Protein AF-A0A4Q3SFD3-F1 (afdb_monomer)

Radius of gyration: 13.7 Å; Cα contacts (8 Å, |Δi|>4): 28; chains: 1; bounding box: 35×17×30 Å

Structure (mmCIF, N/CA/C/O backbone):
data_AF-A0A4Q3SFD3-F1
#
_entry.id   AF-A0A4Q3SFD3-F1
#
loop_
_atom_site.group_PDB
_atom_site.id
_atom_site.type_symbol
_atom_site.l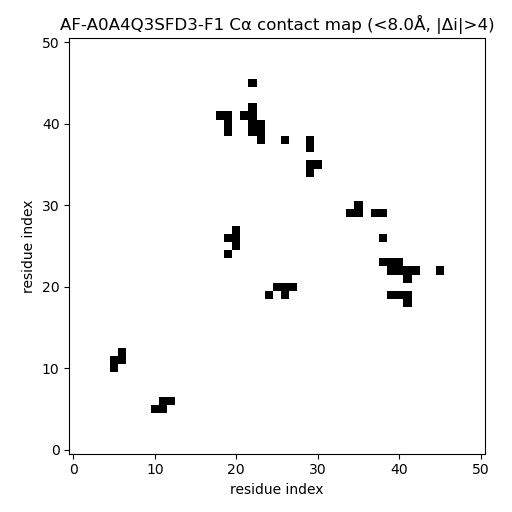abel_atom_id
_atom_site.label_alt_id
_atom_site.label_comp_id
_atom_site.label_asym_id
_atom_site.label_entity_id
_atom_site.label_seq_id
_atom_site.pdbx_PDB_ins_code
_atom_site.Cartn_x
_atom_site.Cartn_y
_atom_site.Cartn_z
_atom_site.occupancy
_atom_site.B_iso_or_equiv
_atom_site.auth_seq_id
_atom_site.auth_comp_id
_atom_site.auth_asym_id
_atom_site.auth_atom_id
_atom_site.pdbx_PDB_model_num
ATOM 1 N N . ASP A 1 1 ? -4.233 -11.806 7.974 1.00 66.75 1 ASP A N 1
ATOM 2 C CA . ASP A 1 1 ? -5.293 -11.750 9.006 1.00 66.75 1 ASP A CA 1
ATOM 3 C C . ASP A 1 1 ? -5.061 -10.707 10.098 1.00 66.75 1 ASP A C 1
ATOM 5 O O . ASP A 1 1 ? -5.954 -9.909 10.336 1.00 66.75 1 ASP A O 1
ATOM 9 N N . GLY A 1 2 ? -3.874 -10.603 10.711 1.00 87.31 2 GLY A N 1
ATOM 10 C CA . GLY A 1 2 ? -3.663 -9.655 11.823 1.00 87.31 2 GLY A CA 1
ATOM 11 C C . GLY A 1 2 ? -3.747 -8.152 11.494 1.00 87.31 2 GLY A C 1
ATOM 12 O O . GLY A 1 2 ? -4.064 -7.368 12.379 1.00 87.31 2 GLY A O 1
ATOM 13 N N . LEU A 1 3 ? -3.474 -7.724 10.254 1.00 87.19 3 LEU A N 1
ATOM 14 C CA . LEU A 1 3 ? -3.536 -6.300 9.877 1.00 87.19 3 LEU A CA 1
ATOM 15 C C . LEU A 1 3 ? -4.976 -5.769 9.865 1.00 87.19 3 LEU A C 1
ATOM 17 O O . LEU A 1 3 ? -5.237 -4.721 10.444 1.00 87.19 3 LEU A O 1
ATOM 21 N N . ILE A 1 4 ? -5.890 -6.515 9.235 1.00 89.88 4 ILE A N 1
ATOM 22 C CA . ILE A 1 4 ? -7.310 -6.155 9.117 1.00 89.88 4 ILE A CA 1
ATOM 23 C C . ILE A 1 4 ? -7.932 -6.059 10.513 1.00 89.88 4 ILE A C 1
ATOM 25 O O . ILE A 1 4 ? -8.485 -5.026 10.861 1.00 89.88 4 ILE A O 1
ATOM 29 N N . ALA A 1 5 ? -7.729 -7.077 11.354 1.00 94.19 5 ALA A N 1
ATOM 30 C CA . ALA A 1 5 ? -8.288 -7.107 12.706 1.00 94.19 5 ALA A CA 1
ATOM 31 C C . ALA A 1 5 ? -7.801 -5.950 13.598 1.00 94.19 5 ALA A C 1
ATOM 33 O O . ALA A 1 5 ? -8.512 -5.492 14.485 1.00 94.19 5 ALA A O 1
ATOM 34 N N . ARG A 1 6 ? -6.567 -5.478 13.395 1.00 92.69 6 ARG A N 1
ATOM 35 C CA . ARG A 1 6 ? -6.015 -4.335 14.135 1.00 92.69 6 ARG A CA 1
ATOM 36 C C . ARG A 1 6 ? -6.535 -2.995 13.601 1.00 92.69 6 ARG A C 1
ATOM 38 O O . ARG A 1 6 ? -6.755 -2.090 14.398 1.00 92.69 6 ARG A O 1
ATOM 45 N N . LEU A 1 7 ? -6.792 -2.899 12.294 1.00 91.06 7 LEU A N 1
ATOM 46 C CA . LEU A 1 7 ? -7.466 -1.748 11.684 1.00 91.06 7 LEU A CA 1
ATOM 47 C C . LEU A 1 7 ? -8.918 -1.631 12.178 1.00 91.06 7 LEU A C 1
ATOM 49 O O . LEU A 1 7 ? -9.344 -0.554 12.569 1.00 91.06 7 LEU A O 1
ATOM 53 N N . GLU A 1 8 ? -9.651 -2.748 12.235 1.00 93.31 8 GLU A N 1
ATOM 54 C CA . GLU A 1 8 ? -11.021 -2.817 12.778 1.00 93.31 8 GLU A CA 1
ATOM 55 C C . GLU A 1 8 ? -11.095 -2.453 14.267 1.00 93.31 8 GLU A C 1
ATOM 57 O O . GLU A 1 8 ? -12.129 -1.999 14.748 1.00 93.31 8 GLU A O 1
ATOM 62 N N . ARG A 1 9 ? -9.994 -2.646 15.001 1.00 96.69 9 ARG A N 1
ATOM 63 C CA . ARG A 1 9 ? -9.842 -2.246 16.407 1.00 96.69 9 ARG A CA 1
ATOM 64 C C . ARG A 1 9 ? -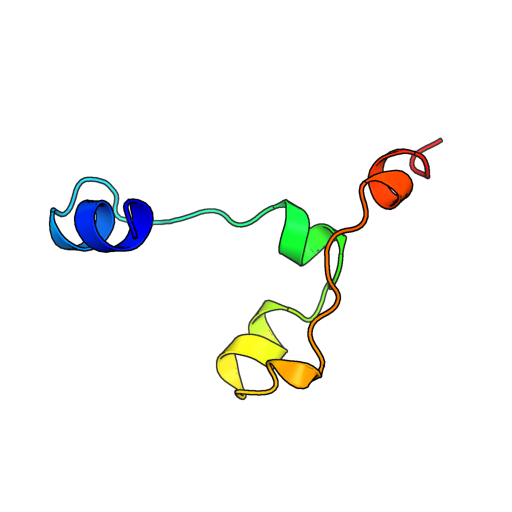9.354 -0.804 16.580 1.00 96.69 9 ARG A C 1
ATOM 66 O O . ARG A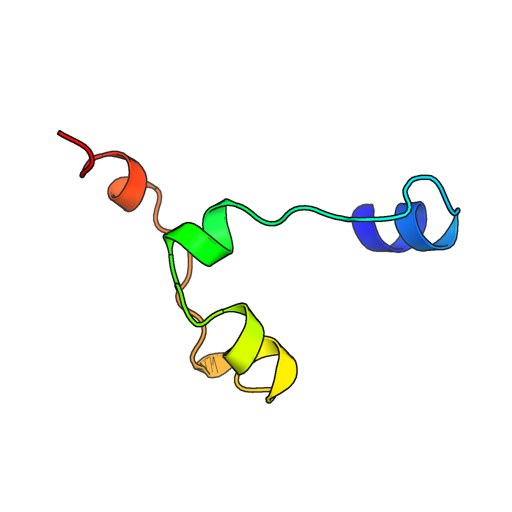 1 9 ? -8.987 -0.446 17.696 1.00 96.69 9 ARG A O 1
ATOM 73 N N . GLU A 1 10 ? -9.319 -0.015 15.503 1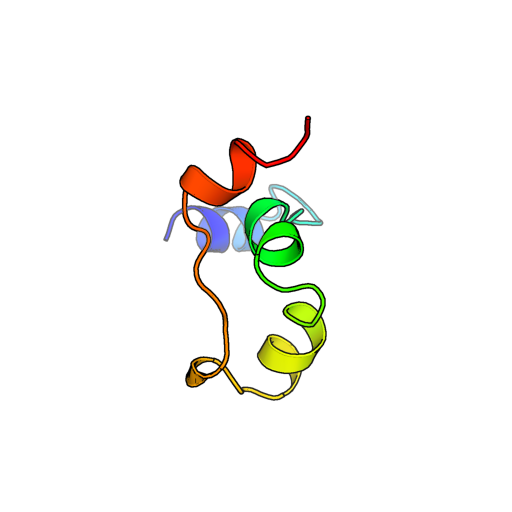.00 93.19 10 GLU A N 1
ATOM 74 C CA . GLU A 1 10 ? -8.883 1.389 15.494 1.00 93.19 10 GLU A CA 1
ATOM 75 C C . GLU A 1 10 ? -7.466 1.589 16.072 1.00 93.19 10 GLU A C 1
ATOM 77 O O . GLU A 1 10 ? -7.135 2.639 16.613 1.00 93.19 10 GLU A O 1
ATOM 82 N N . GLU A 1 11 ? -6.585 0.583 15.965 1.00 95.38 11 GLU A N 1
ATOM 83 C CA . GLU A 1 11 ? -5.210 0.701 16.475 1.00 95.38 11 GLU A CA 1
ATOM 84 C C . GLU A 1 11 ? -4.3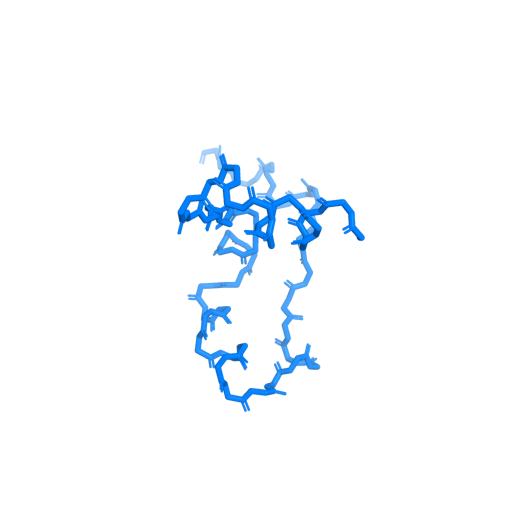45 1.668 15.644 1.00 95.38 11 GLU A C 1
ATOM 86 O O . GLU A 1 11 ? -3.253 2.049 16.073 1.00 95.38 11 GLU A O 1
ATOM 91 N N . PHE A 1 12 ? -4.791 2.013 14.433 1.00 93.75 12 PHE A N 1
ATOM 92 C CA . PHE A 1 12 ? -4.136 2.944 13.518 1.00 93.75 12 PHE A CA 1
ATOM 93 C C . PHE A 1 12 ? -5.118 3.445 12.459 1.00 93.75 12 PHE A C 1
ATOM 95 O O . PHE A 1 12 ? -5.923 2.679 11.940 1.00 93.75 12 PHE A O 1
ATOM 102 N N . ASP A 1 13 ? -4.976 4.710 12.071 1.00 90.56 13 ASP A N 1
ATOM 103 C CA . ASP A 1 13 ? -5.847 5.352 11.079 1.00 90.56 13 ASP A CA 1
ATOM 104 C C . ASP A 1 13 ? -5.380 5.143 9.629 1.00 90.56 13 ASP A C 1
ATOM 106 O O . ASP A 1 13 ? -6.134 5.349 8.679 1.00 90.56 13 ASP A O 1
ATOM 110 N N . MET A 1 14 ? -4.113 4.762 9.430 1.00 89.12 14 MET A N 1
ATOM 111 C CA . MET A 1 14 ? -3.514 4.641 8.101 1.00 89.12 14 MET A CA 1
ATOM 112 C C . MET A 1 14 ? -2.442 3.553 8.046 1.00 89.12 14 MET A C 1
ATOM 114 O O . MET A 1 14 ? -1.670 3.357 8.985 1.00 89.12 14 MET A O 1
ATOM 118 N N . VAL A 1 15 ? -2.360 2.877 6.897 1.00 90.19 15 VAL A N 1
ATOM 119 C CA . VAL A 1 15 ? -1.356 1.848 6.607 1.00 90.19 15 VAL A CA 1
ATOM 120 C C . VAL A 1 15 ? -0.484 2.303 5.441 1.00 90.19 15 VAL A C 1
ATOM 122 O O . VAL A 1 15 ? -0.984 2.590 4.356 1.00 90.19 15 VAL A O 1
ATOM 125 N N . ALA A 1 16 ? 0.832 2.335 5.647 1.00 89.00 16 ALA A N 1
ATOM 126 C CA . ALA A 1 16 ? 1.791 2.607 4.582 1.00 89.00 16 ALA A CA 1
ATOM 127 C C . ALA A 1 16 ? 2.226 1.308 3.884 1.00 89.00 16 ALA A C 1
ATOM 129 O O . ALA A 1 16 ? 2.577 0.324 4.538 1.00 89.00 16 ALA A O 1
ATOM 130 N N . VAL A 1 17 ? 2.262 1.322 2.548 1.00 87.12 17 VAL A N 1
ATOM 131 C CA . VAL A 1 17 ? 2.699 0.185 1.724 1.00 87.12 17 VAL A CA 1
ATOM 132 C C . VAL A 1 17 ? 3.930 0.596 0.916 1.00 87.12 17 VAL A C 1
ATOM 134 O O . VAL A 1 17 ? 3.827 1.398 0.002 1.00 87.12 17 VAL A O 1
ATOM 137 N N . GLY A 1 18 ? 5.108 0.063 1.257 1.00 86.50 18 GLY A N 1
ATOM 138 C CA . GLY A 1 18 ? 6.370 0.427 0.590 1.00 86.50 18 GLY A CA 1
ATOM 139 C C . GLY A 1 18 ? 6.742 -0.498 -0.570 1.00 86.50 18 GLY A C 1
ATOM 140 O O . GLY A 1 18 ? 6.806 -0.084 -1.720 1.00 86.50 18 GLY A O 1
ATOM 141 N N . ARG A 1 19 ? 6.964 -1.784 -0.274 1.00 87.75 19 ARG A N 1
ATOM 142 C CA . ARG A 1 19 ? 7.488 -2.761 -1.251 1.00 87.75 19 ARG A CA 1
ATOM 143 C C . ARG A 1 19 ? 6.615 -2.928 -2.494 1.00 87.75 19 ARG A C 1
ATOM 145 O O . ARG A 1 19 ? 7.158 -3.098 -3.574 1.00 87.75 19 ARG A O 1
ATOM 152 N N . ALA A 1 20 ? 5.295 -2.837 -2.344 1.00 85.06 20 ALA A N 1
ATOM 153 C CA . ALA A 1 20 ? 4.383 -2.933 -3.480 1.00 85.06 20 ALA A CA 1
ATOM 154 C C . ALA A 1 20 ? 4.521 -1.736 -4.434 1.00 85.06 20 ALA A C 1
ATOM 156 O O . ALA A 1 20 ? 4.521 -1.930 -5.639 1.00 85.06 20 ALA A O 1
ATOM 157 N N . LEU A 1 21 ? 4.722 -0.521 -3.904 1.00 86.00 21 LEU A N 1
ATOM 158 C CA . LEU A 1 21 ? 4.966 0.674 -4.722 1.00 86.00 21 LEU A CA 1
ATOM 159 C C . LEU A 1 21 ? 6.339 0.645 -5.401 1.00 86.00 21 LEU A C 1
ATOM 161 O O . LEU A 1 21 ? 6.488 1.165 -6.501 1.00 86.00 21 LEU A O 1
ATOM 165 N N . LEU A 1 22 ? 7.341 0.046 -4.747 1.00 86.31 22 LEU A N 1
ATOM 166 C CA . LEU A 1 22 ? 8.665 -0.149 -5.346 1.00 86.31 22 LEU A CA 1
ATOM 167 C C . LEU A 1 22 ? 8.635 -1.176 -6.483 1.00 86.31 22 LEU A C 1
ATOM 169 O O . LEU A 1 22 ? 9.362 -1.013 -7.456 1.00 86.31 22 LEU A O 1
ATOM 173 N N . ALA A 1 23 ? 7.820 -2.224 -6.350 1.00 87.19 23 ALA A N 1
ATOM 174 C CA . ALA A 1 23 ? 7.644 -3.235 -7.387 1.00 87.19 23 ALA A CA 1
ATOM 175 C C . ALA A 1 23 ? 6.764 -2.732 -8.541 1.00 87.19 23 ALA A C 1
ATOM 177 O O . ALA A 1 23 ? 7.063 -2.998 -9.698 1.00 87.19 23 ALA A O 1
ATOM 178 N N . ASP A 1 24 ? 5.704 -1.980 -8.237 1.00 88.81 24 ASP A N 1
ATOM 179 C CA . ASP A 1 24 ? 4.723 -1.517 -9.213 1.00 88.81 24 ASP A CA 1
ATOM 180 C C . ASP A 1 24 ? 4.288 -0.067 -8.916 1.00 88.81 24 ASP A C 1
ATOM 182 O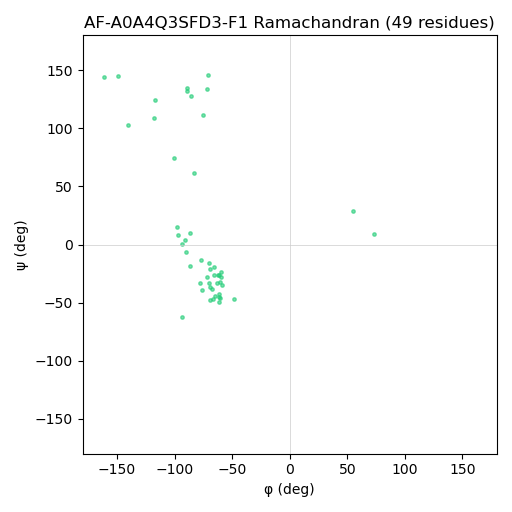 O . ASP A 1 24 ? 3.455 0.175 -8.034 1.00 88.81 24 ASP A O 1
ATOM 186 N N . PRO A 1 25 ? 4.793 0.928 -9.670 1.00 90.94 25 PRO A N 1
ATOM 187 C CA . PRO A 1 25 ? 4.402 2.328 -9.495 1.00 90.94 25 PRO A CA 1
ATOM 188 C C . PRO A 1 25 ? 2.898 2.588 -9.686 1.00 90.94 25 PRO A C 1
ATOM 190 O O . PRO A 1 25 ? 2.367 3.563 -9.152 1.00 90.94 25 PRO A O 1
ATOM 193 N N . TYR A 1 26 ? 2.196 1.724 -10.427 1.00 92.25 26 TYR A N 1
ATOM 194 C CA . TYR A 1 26 ? 0.762 1.834 -10.705 1.00 92.25 26 TYR A CA 1
ATOM 195 C C . TYR A 1 26 ? -0.098 0.975 -9.771 1.00 92.25 26 TYR A C 1
ATOM 197 O O . TYR A 1 26 ? -1.315 0.893 -9.962 1.00 92.25 26 TYR A O 1
ATOM 205 N N . TRP A 1 27 ? 0.502 0.381 -8.734 1.00 92.81 27 TRP A N 1
ATOM 206 C CA . TRP A 1 27 ? -0.162 -0.524 -7.796 1.00 92.81 27 TRP A CA 1
ATOM 207 C C . TRP A 1 27 ? -1.492 0.031 -7.271 1.00 92.81 27 TRP A C 1
ATOM 209 O O . TRP A 1 27 ? -2.512 -0.651 -7.326 1.00 92.81 27 TRP A O 1
ATOM 219 N N . VAL A 1 28 ? -1.523 1.300 -6.842 1.00 92.38 28 VAL A N 1
ATOM 220 C CA . VAL A 1 28 ? -2.742 1.931 -6.296 1.00 92.38 28 VAL A CA 1
ATOM 221 C C . VAL A 1 28 ? -3.870 1.972 -7.330 1.00 92.38 28 VAL A C 1
ATOM 223 O O . VAL A 1 28 ? -5.021 1.694 -6.999 1.00 92.38 28 VAL A O 1
ATOM 226 N N . GLN A 1 29 ? -3.555 2.312 -8.584 1.00 95.62 29 GLN A N 1
ATOM 227 C CA . GLN A 1 29 ? -4.551 2.384 -9.655 1.00 95.62 29 GLN A CA 1
ATOM 228 C C . GLN A 1 29 ? -5.100 0.995 -9.978 1.00 95.62 29 GLN A C 1
ATOM 230 O O . GLN A 1 29 ? -6.315 0.819 -10.019 1.00 95.62 29 GLN A O 1
ATOM 235 N N . LYS A 1 30 ? -4.220 -0.002 -10.126 1.00 94.44 30 LYS A N 1
ATOM 236 C CA . LYS A 1 30 ? -4.602 -1.392 -10.413 1.00 94.44 30 LYS A CA 1
ATOM 237 C C . LYS A 1 30 ? -5.462 -1.998 -9.307 1.00 94.44 30 LYS A C 1
ATOM 239 O O . LYS A 1 30 ? -6.500 -2.578 -9.609 1.00 94.44 30 LYS A O 1
ATOM 244 N N . VAL A 1 31 ? -5.090 -1.802 -8.038 1.00 93.38 31 VAL A N 1
ATOM 245 C CA . VAL A 1 31 ? -5.884 -2.253 -6.881 1.00 93.38 31 VAL A CA 1
ATOM 246 C C . VAL A 1 31 ? -7.264 -1.608 -6.879 1.00 93.38 31 VAL A C 1
ATOM 248 O O . VAL A 1 31 ? -8.262 -2.302 -6.709 1.00 93.38 31 VAL A O 1
ATOM 251 N N . ARG A 1 32 ? -7.341 -0.294 -7.112 1.00 93.94 32 ARG A N 1
ATOM 252 C CA . ARG A 1 32 ? -8.622 0.421 -7.185 1.00 93.94 32 ARG A CA 1
ATOM 253 C C . ARG A 1 32 ? -9.497 -0.067 -8.344 1.00 93.94 32 ARG A C 1
ATOM 255 O O . ARG A 1 32 ? -10.716 -0.058 -8.230 1.00 93.94 32 ARG A O 1
ATOM 262 N N . GLU A 1 33 ? -8.880 -0.467 -9.450 1.00 97.06 33 GLU A N 1
ATOM 263 C CA . GLU A 1 33 ? -9.550 -0.924 -10.673 1.00 97.06 33 GLU A CA 1
ATOM 264 C C . GLU A 1 33 ? -9.786 -2.448 -10.693 1.00 97.06 33 GLU A C 1
ATOM 266 O O . GLU A 1 33 ? -10.293 -2.970 -11.682 1.00 97.06 33 GLU A O 1
ATOM 271 N N . GLY A 1 34 ? -9.454 -3.160 -9.607 1.00 94.75 34 GLY A N 1
ATOM 272 C CA . GLY A 1 34 ? -9.673 -4.603 -9.454 1.00 94.75 34 GLY A CA 1
ATOM 273 C C . GLY A 1 34 ? -8.729 -5.493 -10.270 1.00 94.75 34 GLY A C 1
ATOM 274 O O . GLY A 1 34 ? -8.933 -6.704 -10.330 1.00 94.75 34 GLY A O 1
ATOM 275 N N . ARG A 1 35 ? -7.689 -4.919 -10.886 1.00 94.88 35 ARG A N 1
ATOM 276 C CA . ARG A 1 35 ? -6.716 -5.621 -11.741 1.00 94.88 35 ARG A CA 1
ATOM 277 C C . ARG A 1 35 ? -5.619 -6.285 -10.914 1.00 94.88 35 ARG A C 1
ATOM 279 O O . ARG A 1 35 ? -4.452 -5.902 -10.967 1.00 94.88 35 ARG A O 1
ATOM 286 N N . HIS A 1 36 ? -6.020 -7.224 -10.063 1.00 91.25 36 HIS A N 1
ATOM 287 C CA . HIS A 1 36 ? -5.114 -7.900 -9.132 1.00 91.25 36 HIS A CA 1
ATOM 288 C C . HIS A 1 36 ? -4.158 -8.881 -9.822 1.00 91.25 36 HIS A C 1
ATOM 290 O O . HIS A 1 36 ? -3.056 -9.104 -9.334 1.00 91.25 36 HIS A O 1
ATOM 296 N N . ASP A 1 37 ? -4.569 -9.433 -10.957 1.00 92.06 37 ASP A N 1
ATOM 297 C CA . ASP A 1 37 ? -3.796 -10.314 -11.833 1.00 92.06 37 ASP A CA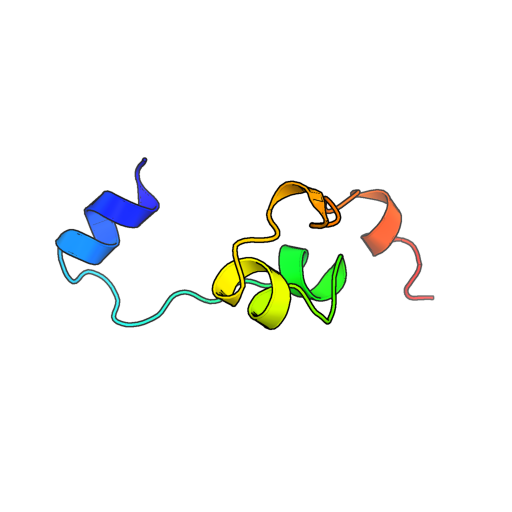 1
ATOM 298 C C . ASP A 1 37 ? -2.651 -9.596 -12.566 1.00 92.06 37 ASP A C 1
ATOM 300 O O . ASP A 1 37 ? -1.684 -10.229 -12.981 1.00 92.06 37 ASP A O 1
ATOM 304 N N . GLU A 1 38 ? -2.732 -8.270 -12.685 1.00 90.69 38 GLU A N 1
ATOM 305 C CA . GLU A 1 38 ? -1.700 -7.425 -13.296 1.00 90.69 38 GLU A CA 1
ATOM 306 C C . GLU A 1 38 ? -0.694 -6.846 -12.285 1.00 90.69 38 GLU A C 1
ATOM 308 O O . GLU A 1 38 ? 0.179 -6.051 -12.666 1.00 90.69 38 GLU A O 1
ATOM 313 N N . LEU A 1 39 ? -0.834 -7.164 -10.993 1.00 89.19 39 LEU A N 1
ATOM 314 C CA . LEU A 1 39 ? 0.079 -6.681 -9.959 1.00 89.19 39 LEU A CA 1
ATOM 315 C C . LEU A 1 39 ? 1.427 -7.390 -10.073 1.00 89.19 39 LEU A C 1
ATOM 317 O O . LEU A 1 39 ? 1.495 -8.610 -10.202 1.00 89.19 39 LEU A O 1
ATOM 321 N N . GLN A 1 40 ? 2.506 -6.614 -10.000 1.00 85.88 40 GLN A N 1
ATOM 322 C CA . GLN A 1 40 ? 3.846 -7.184 -9.932 1.00 85.88 40 GLN A CA 1
ATOM 323 C C . GLN A 1 40 ? 4.213 -7.499 -8.486 1.00 85.88 40 GLN A C 1
ATOM 325 O O . GLN A 1 40 ? 4.135 -6.639 -7.602 1.00 85.88 40 GLN A O 1
ATOM 330 N N . ASP A 1 41 ? 4.640 -8.737 -8.260 1.00 81.25 41 ASP A N 1
ATOM 331 C CA . ASP A 1 41 ? 5.159 -9.153 -6.970 1.00 81.25 41 ASP A CA 1
ATOM 332 C C . ASP A 1 41 ? 6.529 -8.531 -6.703 1.00 81.25 41 ASP A C 1
ATOM 334 O O . ASP A 1 41 ? 7.365 -8.332 -7.588 1.00 81.25 41 ASP A O 1
ATOM 338 N N . PHE A 1 42 ? 6.768 -8.225 -5.431 1.00 75.38 42 PHE A N 1
ATOM 339 C CA . PHE A 1 42 ? 8.062 -7.737 -4.995 1.00 75.38 42 PHE A CA 1
ATOM 340 C C . PHE A 1 42 ? 9.076 -8.884 -4.948 1.00 75.38 42 PHE A C 1
ATOM 342 O O . PHE A 1 42 ? 9.035 -9.730 -4.053 1.00 75.38 42 PHE A O 1
ATOM 349 N N . GLU A 1 43 ? 10.047 -8.845 -5.854 1.00 71.62 43 GLU A N 1
ATOM 350 C CA . GLU A 1 43 ? 11.207 -9.730 -5.837 1.00 71.62 43 GLU A CA 1
ATOM 351 C C . GLU A 1 43 ? 12.349 -9.123 -5.014 1.00 71.62 43 GLU A C 1
ATOM 353 O O . GLU A 1 43 ? 12.726 -7.963 -5.187 1.00 71.62 43 GLU A O 1
ATOM 358 N N . ARG A 1 44 ? 12.958 -9.909 -4.115 1.00 66.62 44 ARG A N 1
ATOM 359 C CA . ARG A 1 44 ? 14.049 -9.428 -3.235 1.00 66.62 44 ARG A CA 1
ATOM 360 C C . ARG A 1 44 ? 15.257 -8.911 -4.030 1.00 66.62 44 ARG A C 1
ATOM 362 O O . ARG A 1 44 ? 15.971 -8.038 -3.539 1.00 66.62 44 ARG A O 1
ATOM 369 N N . SER A 1 45 ? 15.470 -9.425 -5.241 1.00 65.69 45 SER A N 1
ATOM 370 C CA . 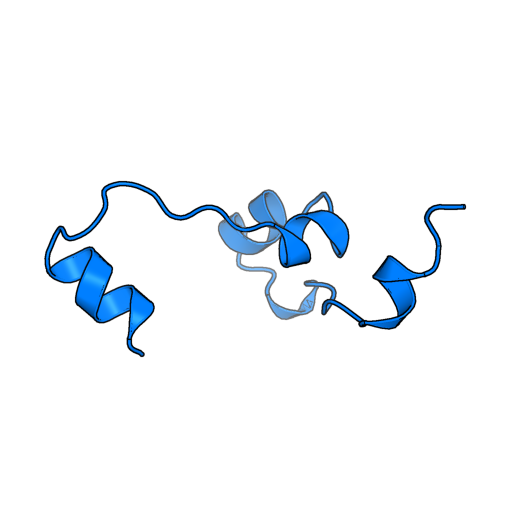SER A 1 45 ? 16.507 -8.961 -6.170 1.00 65.69 45 SER A CA 1
ATOM 371 C C . SER A 1 45 ? 16.331 -7.493 -6.577 1.00 65.69 45 SER A C 1
ATOM 373 O O . SER A 1 45 ? 17.330 -6.826 -6.835 1.00 65.69 45 SER A O 1
ATOM 375 N N . ALA A 1 46 ? 15.109 -6.950 -6.538 1.00 62.47 46 ALA A N 1
ATOM 376 C CA . ALA A 1 46 ? 14.834 -5.548 -6.848 1.00 62.47 46 ALA A CA 1
ATOM 377 C C . ALA A 1 46 ? 15.455 -4.566 -5.835 1.00 62.47 46 ALA A C 1
ATOM 379 O O . ALA A 1 46 ? 15.670 -3.405 -6.163 1.00 62.47 46 ALA A O 1
ATOM 380 N N . MET A 1 47 ? 15.811 -5.010 -4.617 1.00 62.88 47 MET A N 1
ATOM 381 C CA . MET A 1 47 ? 16.557 -4.159 -3.670 1.00 62.88 47 MET A CA 1
ATOM 382 C C . MET A 1 47 ? 18.047 -4.033 -4.002 1.00 62.88 47 MET A C 1
ATOM 384 O O . MET A 1 47 ? 18.721 -3.188 -3.423 1.00 62.88 47 MET A O 1
ATOM 388 N N . MET A 1 48 ? 18.576 -4.871 -4.899 1.00 62.94 48 MET A N 1
ATOM 389 C CA . MET A 1 48 ? 20.002 -4.887 -5.239 1.00 62.94 48 MET A CA 1
ATOM 390 C C . MET A 1 48 ? 20.353 -3.942 -6.399 1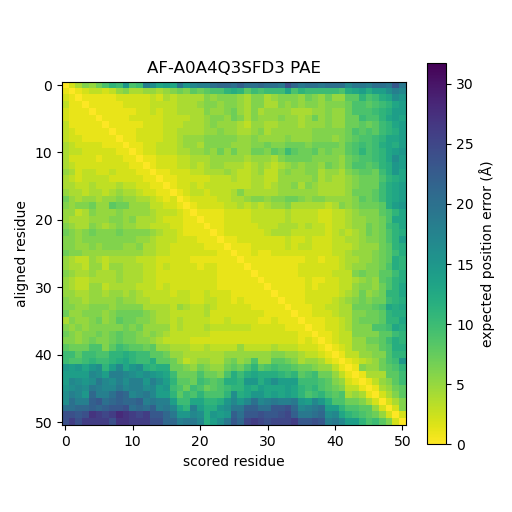.00 62.94 48 MET A C 1
ATOM 392 O O . MET A 1 48 ? 21.532 -3.778 -6.691 1.00 62.94 48 MET A O 1
ATOM 396 N N . SER A 1 49 ? 19.370 -3.320 -7.064 1.00 56.09 49 SER A N 1
ATOM 397 C CA . SER A 1 49 ? 19.595 -2.465 -8.242 1.00 56.09 49 SER A CA 1
ATOM 398 C C . SER A 1 49 ? 19.642 -0.962 -7.948 1.00 56.09 49 SER A C 1
ATOM 400 O O . SER A 1 49 ? 19.541 -0.165 -8.876 1.00 56.09 49 SER A O 1
ATOM 402 N N . LEU A 1 50 ? 19.793 -0.555 -6.686 1.00 51.25 50 LEU A N 1
ATOM 403 C CA . LEU A 1 50 ? 20.064 0.841 -6.335 1.00 51.25 50 LEU A CA 1
ATOM 404 C C . LEU A 1 50 ? 21.566 0.996 -6.046 1.00 51.25 50 LEU A C 1
ATOM 406 O O . LEU A 1 50 ? 21.990 1.021 -4.892 1.00 51.25 50 LEU A O 1
ATOM 410 N N . SER A 1 51 ? 22.370 0.988 -7.114 1.00 39.97 51 SER A N 1
ATOM 411 C CA . SER A 1 51 ? 23.799 1.342 -7.099 1.00 39.97 51 SER A CA 1
ATOM 412 C C . SER A 1 51 ? 24.011 2.677 -7.794 1.00 39.97 51 SER A C 1
ATOM 414 O O . SER A 1 51 ? 23.360 2.880 -8.843 1.00 39.97 51 SER A O 1
#

Sequence (51 aa):
DGLIARLEREEFDMVAVGRALLADPYWVQKVREGRHDELQDFERSAMMSLS

Nearest PDB structures (foldseek):
  5k0r-assembly1_A  TM=7.031E-01  e=7.055E-02  Shewanella oneidensis MR-1

Solvent-accessible surface area (backbone atoms only — not comparable to full-atom values): 3407 Å² total; per-residue (Å²): 113,72,66,61,60,39,46,76,65,64,75,51,97,77,83,89,74,60,62,52,46,74,48,22,86,56,43,69,59,31,60,76,70,68,41,64,90,76,59,52,76,68,56,79,71,68,74,71,72,83,123

Foldseek 3Di:
DVVVVCVVVVVDDDDDDDQQCLQPVCSVVCVVVVVPVPGGDRDPVSVVPPD

Secondary structure (DSSP, 8-state):
-HHHHHHHTTS-S-----HHHHH-TTHHHHHHTT-GGGPPP--GGGGG---

pLDDT: mean 84.56, std 13.01, range [39.97, 97.06]

Mean predicted aligned error: 6.35 Å